Protein AF-A0AA90R8X1-F1 (afdb_monomer)

pLDDT: mean 77.89, std 21.88, range [35.56, 97.75]

Foldseek 3Di:
DDDDDDDDDDDPPPPPPPPPPVDPDFDWLVRVLVVVLVVVVVVVDDPVVNVVSVVVSVVLCVVDDVVRTTPVPDDPVSVVVVVVCVVPPPPPDPDDDPPD

Nearest PDB structures (foldseek):
  8ifg-assembly1_D  TM=4.367E-01  e=5.319E+00  Schizosaccharomyces pombe 972h-
  8i02-assembly1_E  TM=4.042E-01  e=5.319E+00  Schizosaccharomyces pombe

Sequence (100 aa):
MLHKEDKKNQTRVRQIRHDRHTPDDRYTLHDAVEIFIKAKEAERLRNSTIKGYYDTVRYFRDWLNPDIEYIDEIKSSILRDYINYLKNDRLPYQGSRHQK

InterPro domains:
  IPR010998 Integrase/recombinase, N-terminal [G3DSA:1.10.150.130] (22-98)
  IPR011010 DNA breaking-rejoining enzyme, catalytic core [SSF56349] (28-89)
  IPR044068 Core-binding (CB) domain [PS51900] (27-100)

Secondary structure (DSSP, 8-state):
-----------------------S-PPBHHHHHHHHHHHHHHTT--HHHHHHHHHHHHHHHHHS-TT--BGGG--HHHHHHHHHHHHHTS-TTSS-----

Solvent-accessible surface area (backbone atoms only — not comparable to full-atom values): 6614 Å² total; per-residue (Å²): 133,86,83,89,78,86,89,72,86,73,84,82,74,77,75,75,77,78,80,71,76,71,65,92,70,81,44,36,51,65,55,53,48,52,56,51,48,55,58,41,51,75,72,67,58,54,69,70,57,56,49,50,53,52,53,52,50,47,58,48,56,75,68,44,65,85,87,66,56,42,50,88,74,66,45,74,64,59,55,50,52,49,54,48,41,58,72,76,67,50,69,85,69,94,72,71,75,80,81,125

Radius of gyration: 24.11 Å; Cα contacts (8 Å, |Δi|>4): 28; chains: 1; bounding box: 35×46×95 Å

Organism: NCBI:txid254781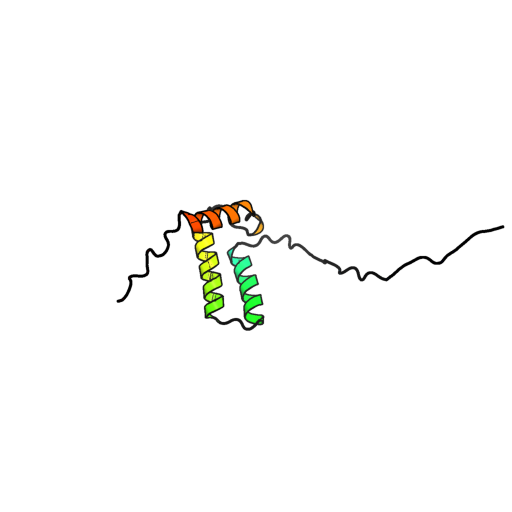1

Mean predicted aligned error: 13.45 Å

Structure (mmCIF, N/CA/C/O backbone):
data_AF-A0AA90R8X1-F1
#
_entry.id   AF-A0AA90R8X1-F1
#
loop_
_atom_site.group_PDB
_atom_site.id
_atom_site.type_symbol
_atom_site.label_atom_id
_atom_site.label_alt_id
_atom_site.label_comp_id
_atom_site.label_asym_id
_atom_site.label_entity_id
_atom_site.label_seq_id
_atom_site.pdbx_PDB_ins_code
_atom_site.Cartn_x
_atom_site.Cartn_y
_atom_site.Cartn_z
_atom_site.occupancy
_atom_site.B_iso_or_equiv
_atom_site.auth_seq_id
_atom_site.auth_comp_id
_atom_site.auth_asym_id
_atom_site.auth_atom_id
_atom_site.pdbx_PDB_model_num
ATOM 1 N N . MET A 1 1 ? 7.364 33.391 -63.596 1.00 37.97 1 MET A N 1
ATOM 2 C CA . MET A 1 1 ? 8.526 32.594 -63.149 1.00 37.97 1 MET A CA 1
ATOM 3 C C . MET A 1 1 ? 8.537 32.600 -61.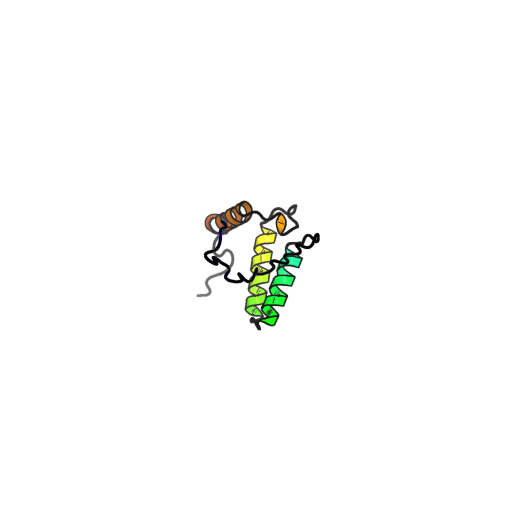627 1.00 37.97 1 MET A C 1
ATOM 5 O O . MET A 1 1 ? 8.389 33.672 -61.063 1.00 37.97 1 MET A O 1
ATOM 9 N N . LEU A 1 2 ? 8.579 31.391 -61.052 1.00 39.59 2 LEU A N 1
ATOM 10 C CA . LEU A 1 2 ? 8.871 30.939 -59.676 1.00 39.59 2 LEU A CA 1
ATOM 11 C C . LEU A 1 2 ? 8.822 31.978 -58.528 1.00 39.59 2 LEU A C 1
ATOM 13 O O . LEU A 1 2 ? 9.581 32.933 -58.530 1.00 39.59 2 LEU A O 1
ATOM 17 N N . HIS A 1 3 ? 7.890 31.890 -57.569 1.00 35.56 3 HIS A N 1
ATOM 18 C CA . HIS A 1 3 ? 7.871 31.004 -56.381 1.00 35.56 3 HIS A CA 1
ATOM 19 C C . HIS A 1 3 ? 8.901 31.345 -55.279 1.00 35.56 3 HIS A C 1
ATOM 21 O O . HIS A 1 3 ? 10.092 31.152 -55.497 1.00 35.56 3 HIS A O 1
ATOM 27 N N . LYS A 1 4 ? 8.352 31.583 -54.063 1.00 40.62 4 LYS A N 1
ATOM 28 C CA . LYS A 1 4 ? 8.784 31.008 -52.762 1.00 40.62 4 LYS A CA 1
ATOM 29 C C . LYS A 1 4 ? 9.988 31.706 -52.061 1.00 40.62 4 LYS A C 1
ATOM 31 O O . LYS A 1 4 ? 10.972 31.998 -52.711 1.00 40.62 4 LYS A O 1
ATOM 36 N N . GLU A 1 5 ? 10.033 32.028 -50.756 1.00 39.62 5 GLU A N 1
ATOM 37 C CA . GLU A 1 5 ? 9.246 31.652 -49.564 1.00 39.62 5 GLU A CA 1
ATOM 38 C C . GLU A 1 5 ? 9.393 32.690 -48.435 1.00 39.62 5 GLU A C 1
ATOM 40 O O . GLU A 1 5 ? 10.504 33.112 -48.107 1.00 39.62 5 GLU A O 1
ATOM 45 N N . ASP A 1 6 ? 8.283 32.979 -47.754 1.00 44.44 6 ASP A N 1
ATOM 46 C CA . ASP A 1 6 ? 8.276 33.369 -46.347 1.00 44.44 6 ASP A CA 1
ATOM 47 C C . ASP A 1 6 ? 8.869 32.221 -45.516 1.00 44.44 6 ASP A C 1
ATOM 49 O O . ASP A 1 6 ? 8.275 31.142 -45.407 1.00 44.44 6 ASP A O 1
ATOM 53 N N . LYS A 1 7 ? 10.048 32.419 -44.915 1.00 46.94 7 LYS A N 1
ATOM 54 C CA . LYS A 1 7 ? 10.647 31.422 -44.015 1.00 46.94 7 LYS A CA 1
ATOM 55 C C . LYS A 1 7 ? 9.919 31.400 -42.672 1.00 46.94 7 LYS A C 1
ATOM 57 O O . LYS A 1 7 ? 10.314 32.027 -41.694 1.00 46.94 7 LYS A O 1
ATOM 62 N N . LYS A 1 8 ? 8.838 30.629 -42.658 1.00 39.78 8 LYS A N 1
ATOM 63 C CA . LYS A 1 8 ? 8.116 30.127 -41.491 1.00 39.78 8 LYS A CA 1
ATOM 64 C C . LYS A 1 8 ? 8.937 29.033 -40.792 1.00 39.78 8 LYS A C 1
ATOM 66 O O . LYS A 1 8 ? 9.403 28.116 -41.457 1.00 39.78 8 LYS A O 1
ATOM 71 N N . ASN A 1 9 ? 8.941 29.068 -39.454 1.00 37.62 9 ASN A N 1
ATOM 72 C CA . ASN A 1 9 ? 9.286 27.971 -38.531 1.00 37.62 9 ASN A CA 1
ATOM 73 C C . ASN A 1 9 ? 10.768 27.522 -38.514 1.00 37.62 9 ASN A C 1
ATOM 75 O O . ASN A 1 9 ? 11.455 27.508 -39.516 1.00 37.62 9 ASN A O 1
ATOM 79 N N . GLN A 1 10 ? 11.350 27.104 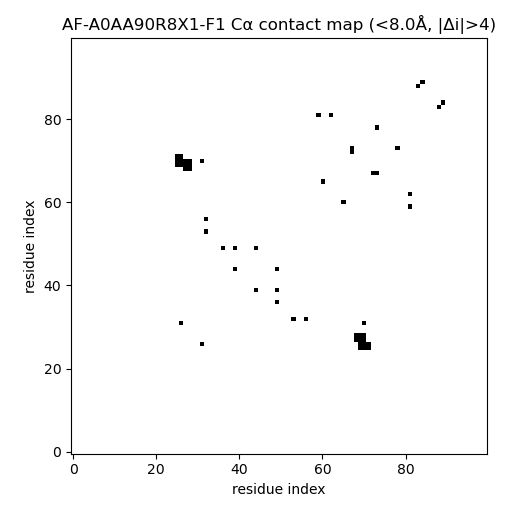-37.391 1.00 47.81 10 GLN A N 1
ATOM 80 C CA . GLN A 1 10 ? 10.729 26.327 -36.328 1.00 47.81 10 GLN A CA 1
ATOM 81 C C . GLN A 1 10 ? 11.563 26.453 -35.049 1.00 47.81 10 GLN A C 1
ATOM 83 O O . GLN A 1 10 ? 12.737 26.083 -35.010 1.00 47.81 10 GLN A O 1
ATOM 88 N N . THR A 1 11 ? 10.942 26.950 -33.985 1.00 44.34 11 THR A N 1
ATOM 89 C CA . THR A 1 11 ? 11.424 26.802 -32.615 1.00 44.34 11 THR A CA 1
ATOM 90 C C . THR A 1 11 ? 11.745 25.329 -32.386 1.00 44.34 11 THR A C 1
ATOM 92 O O . THR A 1 11 ? 10.875 24.469 -32.525 1.00 44.34 11 THR A O 1
ATOM 95 N N . ARG A 1 12 ? 13.007 25.026 -32.083 1.00 46.41 12 ARG A N 1
ATOM 96 C CA . ARG A 1 12 ? 13.477 23.680 -31.760 1.00 46.41 12 ARG A CA 1
ATOM 97 C C . ARG A 1 12 ? 12.853 23.280 -30.426 1.00 46.41 12 ARG A C 1
ATOM 99 O O . ARG A 1 12 ? 13.443 23.488 -29.369 1.00 46.41 12 ARG A O 1
ATOM 106 N N . VAL A 1 13 ? 11.625 22.766 -30.478 1.00 51.72 13 VAL A N 1
ATOM 107 C CA . VAL A 1 13 ? 10.975 22.121 -29.340 1.00 51.72 13 VAL A CA 1
ATOM 108 C C . VAL A 1 13 ? 11.909 20.990 -28.942 1.00 51.72 13 VAL A C 1
ATOM 110 O O . VAL A 1 13 ? 12.083 20.023 -29.682 1.00 51.72 13 VAL A O 1
ATOM 113 N N . ARG A 1 14 ? 12.592 21.154 -27.807 1.00 48.81 14 ARG A N 1
ATOM 114 C CA . ARG A 1 14 ? 13.324 20.071 -27.160 1.00 48.81 14 ARG A CA 1
ATOM 115 C C . ARG A 1 14 ? 12.277 19.015 -26.831 1.00 48.81 14 ARG A C 1
ATOM 117 O O . ARG A 1 14 ? 11.576 19.140 -25.834 1.00 48.81 14 ARG A O 1
ATOM 124 N N . GLN A 1 15 ? 12.124 18.023 -27.705 1.00 56.59 15 GLN A N 1
ATOM 125 C CA . GLN A 1 15 ? 11.418 16.795 -27.381 1.00 56.59 15 GLN A CA 1
ATOM 126 C C . GLN A 1 15 ? 12.129 16.216 -26.164 1.00 56.59 15 GLN A C 1
ATOM 128 O O . GLN A 1 15 ? 13.234 15.682 -26.270 1.00 56.59 15 GLN A O 1
ATOM 133 N N . ILE A 1 16 ? 11.520 16.404 -24.994 1.00 58.56 16 ILE A N 1
ATOM 134 C CA . ILE A 1 16 ? 11.841 15.640 -23.801 1.00 58.56 16 ILE A CA 1
ATOM 135 C C . ILE A 1 16 ? 11.593 14.199 -24.226 1.00 58.56 16 ILE A C 1
ATOM 137 O O . ILE A 1 16 ? 10.451 13.795 -24.441 1.00 58.56 16 ILE A O 1
ATOM 141 N N . ARG A 1 17 ? 12.675 13.462 -24.476 1.00 53.22 17 ARG A N 1
ATOM 142 C CA . ARG A 1 17 ? 12.603 12.032 -24.736 1.00 53.22 17 ARG A CA 1
ATOM 143 C C . ARG A 1 17 ? 12.058 11.418 -23.457 1.00 53.22 17 ARG A C 1
ATOM 145 O O . ARG A 1 17 ? 12.794 11.243 -22.492 1.00 53.22 17 ARG A O 1
ATOM 152 N N . HIS A 1 18 ? 10.759 11.146 -23.426 1.00 53.97 18 HIS A N 1
ATOM 153 C CA . HIS A 1 18 ? 10.225 10.165 -22.502 1.00 53.97 18 HIS A CA 1
ATOM 154 C C . HIS A 1 18 ? 10.694 8.809 -23.007 1.00 53.97 18 HI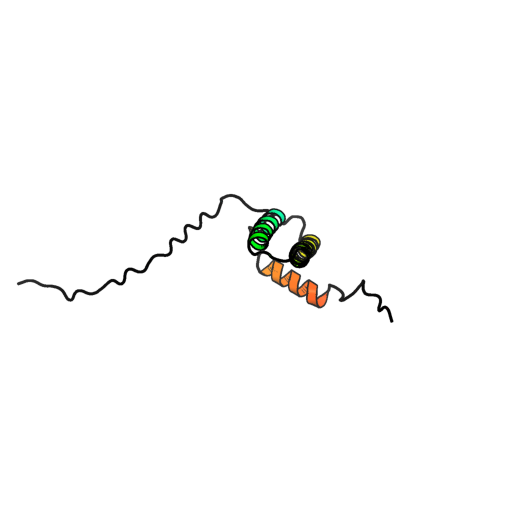S A C 1
ATOM 156 O O . HIS A 1 18 ? 9.942 8.068 -23.629 1.00 53.97 18 HIS A O 1
ATOM 162 N N . ASP A 1 19 ? 11.960 8.512 -22.736 1.00 49.25 19 ASP A N 1
ATOM 163 C CA . ASP A 1 19 ? 12.500 7.162 -22.754 1.00 49.25 19 ASP A CA 1
ATOM 164 C C . ASP A 1 19 ? 11.919 6.439 -21.527 1.00 49.25 19 ASP A C 1
ATOM 166 O O . ASP A 1 19 ? 12.603 6.084 -20.572 1.00 49.25 19 ASP A O 1
ATOM 170 N N . ARG A 1 20 ? 10.583 6.341 -21.476 1.00 55.91 20 ARG A N 1
ATOM 171 C CA . ARG A 1 20 ? 9.898 5.430 -20.568 1.00 55.91 20 ARG A CA 1
ATOM 172 C C . ARG A 1 20 ? 10.073 4.062 -21.197 1.00 55.91 20 ARG A C 1
ATOM 174 O O . ARG A 1 20 ? 9.178 3.564 -21.869 1.00 55.91 20 ARG A O 1
ATOM 181 N N . HIS A 1 21 ? 11.243 3.473 -20.992 1.00 51.12 21 HIS A N 1
ATOM 182 C CA . HIS A 1 21 ? 11.321 2.029 -20.960 1.00 51.12 21 HIS A CA 1
ATOM 183 C C . HIS A 1 21 ? 10.427 1.619 -19.788 1.00 51.12 21 HIS A C 1
ATOM 185 O O . HIS A 1 21 ? 10.816 1.764 -18.633 1.00 51.12 21 HIS A O 1
ATOM 191 N N . THR A 1 22 ? 9.169 1.275 -20.064 1.00 58.03 22 THR A N 1
ATOM 192 C CA . THR A 1 22 ? 8.394 0.456 -19.136 1.00 58.03 22 THR A CA 1
ATOM 193 C C . THR A 1 22 ? 9.146 -0.860 -19.080 1.00 58.03 22 THR A C 1
ATOM 195 O O . THR A 1 22 ? 9.217 -1.519 -20.122 1.00 58.03 22 THR A O 1
ATOM 198 N N . PRO A 1 23 ? 9.776 -1.205 -17.947 1.00 57.50 23 PRO A N 1
ATOM 199 C CA . PRO A 1 23 ? 10.326 -2.537 -17.791 1.00 57.50 23 PRO A CA 1
ATOM 200 C C . PRO A 1 23 ? 9.197 -3.529 -18.087 1.00 57.50 23 PRO A C 1
ATOM 202 O O . PRO A 1 23 ? 8.057 -3.291 -17.686 1.00 57.50 23 PRO A O 1
ATOM 205 N N . ASP A 1 24 ? 9.502 -4.617 -18.789 1.00 64.69 24 ASP A N 1
ATOM 206 C CA . ASP A 1 24 ? 8.601 -5.781 -18.855 1.00 64.69 24 ASP A CA 1
ATOM 207 C C . ASP A 1 24 ? 8.427 -6.417 -17.454 1.00 64.69 24 ASP A C 1
ATOM 209 O O . ASP A 1 24 ? 7.557 -7.249 -17.209 1.00 64.69 24 ASP A O 1
ATOM 213 N N . ASP A 1 25 ? 9.251 -5.975 -16.499 1.00 82.19 25 ASP A N 1
ATOM 214 C CA . ASP A 1 25 ? 9.218 -6.378 -15.106 1.00 82.19 25 ASP A CA 1
ATOM 215 C C . ASP A 1 25 ? 7.985 -5.803 -14.396 1.00 82.19 25 ASP A C 1
ATOM 217 O O . ASP A 1 25 ? 7.840 -4.593 -14.186 1.00 82.19 25 ASP A O 1
ATOM 221 N N . ARG A 1 26 ? 7.098 -6.704 -13.969 1.00 91.81 26 ARG A N 1
ATOM 222 C CA . ARG A 1 26 ? 6.000 -6.383 -13.055 1.00 91.81 26 ARG A CA 1
ATOM 223 C C . ARG A 1 26 ? 6.535 -6.319 -11.630 1.00 91.81 26 ARG A C 1
ATOM 225 O O . ARG A 1 26 ? 7.174 -7.255 -11.158 1.00 91.81 26 ARG A O 1
ATOM 232 N N . TYR A 1 27 ? 6.224 -5.238 -10.925 1.00 94.38 27 TYR A N 1
ATOM 233 C CA . TYR A 1 27 ? 6.622 -5.060 -9.530 1.00 94.38 27 TYR A CA 1
ATOM 234 C C . TYR A 1 27 ? 5.513 -5.499 -8.590 1.00 94.38 27 TYR A C 1
ATOM 236 O O . TYR A 1 27 ? 4.358 -5.082 -8.749 1.00 94.38 27 TYR A O 1
ATOM 244 N N . THR A 1 28 ? 5.866 -6.283 -7.574 1.00 95.75 28 THR A N 1
ATOM 245 C CA . THR A 1 28 ? 4.950 -6.506 -6.456 1.00 95.75 28 THR A CA 1
ATOM 246 C C . THR A 1 28 ? 4.708 -5.187 -5.721 1.00 95.75 28 THR A C 1
ATOM 248 O O . THR A 1 28 ? 5.491 -4.233 -5.815 1.00 95.75 28 THR A O 1
ATOM 251 N N . LEU A 1 29 ? 3.629 -5.118 -4.939 1.00 93.94 29 LEU A N 1
ATOM 252 C CA . LEU A 1 29 ? 3.395 -3.959 -4.074 1.00 93.94 29 LEU A CA 1
ATOM 253 C C . LEU A 1 29 ? 4.579 -3.706 -3.121 1.00 93.94 29 LEU A C 1
ATOM 255 O O . LEU A 1 29 ? 4.894 -2.553 -2.842 1.00 93.94 29 LEU A O 1
ATOM 259 N N . HIS A 1 30 ? 5.248 -4.762 -2.647 1.00 94.00 30 HIS A N 1
ATOM 260 C CA . HIS A 1 30 ? 6.421 -4.629 -1.785 1.00 94.00 30 HIS A CA 1
ATOM 261 C C . HIS A 1 30 ? 7.603 -4.008 -2.538 1.00 94.00 30 HIS A C 1
ATOM 263 O O . HIS A 1 30 ? 8.141 -3.003 -2.077 1.00 94.00 30 HIS A O 1
ATOM 269 N N . ASP A 1 31 ? 7.938 -4.520 -3.726 1.00 95.56 31 ASP A N 1
ATOM 270 C CA . ASP A 1 31 ? 9.041 -3.985 -4.536 1.00 95.56 31 ASP A CA 1
ATOM 271 C C . ASP A 1 31 ? 8.834 -2.503 -4.858 1.00 95.56 31 ASP A C 1
ATOM 273 O O . ASP A 1 31 ? 9.755 -1.692 -4.745 1.00 95.56 31 ASP A O 1
ATOM 277 N N . ALA A 1 32 ? 7.600 -2.127 -5.210 1.00 94.88 32 ALA A N 1
ATOM 278 C CA . ALA A 1 32 ? 7.246 -0.743 -5.494 1.00 94.88 32 ALA A CA 1
ATOM 279 C C . ALA A 1 32 ? 7.488 0.176 -4.280 1.00 94.88 32 ALA A C 1
ATOM 281 O O . ALA A 1 32 ? 7.987 1.295 -4.439 1.00 94.88 32 ALA A O 1
ATOM 282 N N . VAL A 1 33 ? 7.178 -0.294 -3.066 1.00 95.44 33 VAL A N 1
ATOM 283 C CA . VAL A 1 33 ? 7.457 0.452 -1.830 1.00 95.44 33 VAL A CA 1
ATOM 284 C C . VAL A 1 33 ? 8.945 0.552 -1.565 1.00 95.44 33 VAL A C 1
ATOM 286 O O . VAL A 1 33 ? 9.413 1.644 -1.262 1.00 95.44 33 VAL A O 1
ATOM 289 N N . GLU A 1 34 ? 9.700 -0.530 -1.718 1.00 96.00 34 GLU A N 1
ATOM 290 C CA . GLU A 1 34 ? 11.151 -0.511 -1.515 1.00 96.00 34 GLU A CA 1
ATOM 291 C C . GLU A 1 34 ? 11.842 0.473 -2.467 1.00 96.00 34 GLU A C 1
ATOM 293 O O . GLU A 1 34 ? 12.703 1.255 -2.056 1.00 96.00 34 GLU A O 1
ATOM 298 N N . ILE A 1 35 ? 11.429 0.500 -3.739 1.00 94.81 35 ILE A N 1
ATOM 299 C CA . ILE A 1 35 ? 11.921 1.471 -4.727 1.00 94.81 35 ILE A CA 1
ATOM 300 C C . ILE A 1 35 ? 11.597 2.902 -4.278 1.00 94.81 35 ILE A C 1
ATOM 302 O O . ILE A 1 35 ? 12.469 3.777 -4.304 1.00 94.81 35 ILE A O 1
ATOM 306 N N . PHE A 1 36 ? 10.362 3.146 -3.834 1.00 94.00 36 PHE A N 1
ATOM 307 C CA . PHE A 1 36 ? 9.943 4.451 -3.329 1.00 94.00 36 PHE A CA 1
ATOM 308 C C . PHE A 1 36 ? 10.744 4.878 -2.088 1.00 94.00 36 PHE A C 1
ATOM 310 O O . PHE A 1 36 ? 11.220 6.014 -2.030 1.00 94.00 36 PHE A O 1
ATOM 317 N N . ILE A 1 37 ? 10.939 3.982 -1.117 1.00 94.88 37 ILE A N 1
ATOM 318 C CA . ILE A 1 37 ? 11.691 4.262 0.110 1.00 94.88 37 ILE A CA 1
ATOM 319 C C . ILE A 1 37 ? 13.148 4.584 -0.198 1.00 94.88 37 ILE A C 1
ATOM 321 O O . ILE A 1 37 ? 13.636 5.601 0.284 1.00 94.88 37 ILE A O 1
ATOM 325 N N . LYS A 1 38 ? 13.820 3.813 -1.059 1.00 93.81 38 LYS A N 1
ATOM 326 C CA . LYS A 1 38 ? 15.209 4.098 -1.459 1.00 93.81 38 LYS A CA 1
ATOM 327 C C . LYS A 1 38 ? 15.358 5.492 -2.070 1.00 93.81 38 LYS A C 1
ATOM 329 O O . LYS A 1 38 ? 16.301 6.218 -1.752 1.00 93.81 38 LYS A O 1
ATOM 334 N N . ALA A 1 39 ? 14.402 5.906 -2.904 1.00 92.75 39 ALA A N 1
ATOM 335 C CA . ALA A 1 39 ? 14.380 7.263 -3.447 1.00 92.75 39 ALA A CA 1
ATOM 336 C C . ALA A 1 39 ? 14.197 8.318 -2.338 1.00 92.75 39 ALA A C 1
ATOM 338 O O . ALA A 1 39 ? 14.858 9.355 -2.340 1.00 92.75 39 ALA A O 1
ATOM 339 N N . LYS A 1 40 ? 13.339 8.039 -1.351 1.00 88.62 40 LYS A N 1
ATOM 340 C CA . LYS A 1 40 ? 13.079 8.912 -0.198 1.00 88.62 40 LYS A CA 1
ATOM 341 C C . LYS A 1 40 ? 14.232 8.992 0.805 1.00 88.62 40 LYS A C 1
ATOM 343 O O . LYS A 1 40 ? 14.468 10.053 1.385 1.00 88.62 40 LYS A O 1
ATOM 348 N N . GLU A 1 41 ? 14.992 7.924 0.980 1.00 90.56 41 GLU A N 1
ATOM 349 C CA . GLU A 1 41 ? 16.216 7.919 1.783 1.00 90.56 41 GLU A CA 1
ATOM 350 C C . GLU A 1 41 ? 17.305 8.786 1.151 1.00 90.56 41 GLU A C 1
ATOM 352 O O . GLU A 1 41 ? 17.968 9.550 1.856 1.00 90.56 41 GLU A O 1
ATOM 357 N N . ALA A 1 42 ? 17.432 8.758 -0.180 1.00 91.50 42 ALA A N 1
ATOM 358 C CA . ALA A 1 42 ? 18.333 9.652 -0.904 1.00 91.50 42 ALA A CA 1
ATOM 359 C C . ALA A 1 42 ? 17.965 11.141 -0.709 1.00 91.50 42 ALA A C 1
ATOM 361 O O . ALA A 1 42 ? 18.848 11.998 -0.678 1.00 91.50 42 ALA A O 1
ATOM 362 N N . GLU A 1 43 ? 16.680 11.447 -0.487 1.00 91.25 43 GLU A N 1
ATOM 363 C CA . GLU A 1 43 ? 16.177 12.780 -0.110 1.00 91.25 43 GLU A CA 1
ATOM 364 C C . GLU A 1 43 ? 16.404 13.135 1.382 1.00 91.25 43 GLU A C 1
ATOM 366 O O . GLU A 1 43 ? 16.034 14.228 1.813 1.00 91.25 43 GLU A O 1
ATOM 371 N N . ARG A 1 44 ? 17.031 12.257 2.184 1.00 90.38 44 ARG A N 1
ATOM 372 C CA . ARG A 1 44 ? 17.274 12.410 3.639 1.00 90.38 44 ARG A CA 1
ATOM 373 C C . ARG A 1 44 ? 16.005 12.527 4.491 1.00 90.38 44 ARG A C 1
ATOM 375 O O . ARG A 1 44 ? 15.961 13.281 5.469 1.00 90.38 44 ARG A O 1
ATOM 382 N N . LEU A 1 45 ? 14.966 11.769 4.154 1.00 89.25 45 LEU A N 1
ATOM 383 C CA . LEU A 1 45 ? 13.774 11.673 4.997 1.00 89.25 45 LEU A CA 1
ATOM 384 C C . LEU A 1 45 ? 14.070 11.027 6.359 1.00 89.25 45 LEU A C 1
ATOM 386 O O . LEU A 1 45 ? 14.962 10.198 6.509 1.00 89.25 45 LEU A O 1
ATOM 390 N N . ARG A 1 46 ? 13.300 11.421 7.381 1.00 89.88 46 ARG A N 1
ATOM 391 C CA . ARG A 1 46 ? 13.429 10.867 8.736 1.0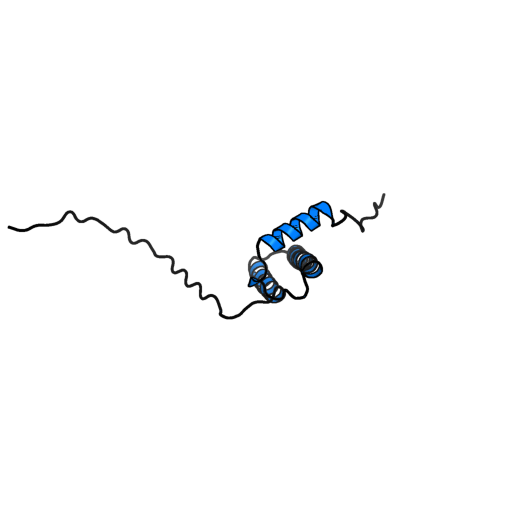0 89.88 46 ARG A CA 1
ATOM 392 C C . ARG A 1 46 ? 12.948 9.415 8.773 1.00 89.88 46 ARG A C 1
ATOM 394 O O . ARG A 1 46 ? 11.903 9.096 8.208 1.00 89.88 46 ARG A O 1
ATOM 401 N N . ASN A 1 47 ? 13.616 8.583 9.572 1.00 90.25 47 ASN A N 1
ATOM 402 C CA . ASN A 1 47 ? 13.245 7.176 9.786 1.00 90.25 47 ASN A CA 1
ATOM 403 C C . ASN A 1 47 ? 11.794 6.997 10.265 1.00 90.25 47 ASN A C 1
ATOM 405 O O . ASN A 1 47 ? 11.134 6.028 9.902 1.00 90.25 47 ASN A O 1
ATOM 409 N N . SER A 1 48 ? 11.263 7.944 11.047 1.00 92.12 48 SER A N 1
ATOM 410 C CA . SER A 1 48 ? 9.857 7.922 11.471 1.00 92.12 48 SER A CA 1
ATOM 411 C C . SER A 1 48 ? 8.886 8.074 10.297 1.00 92.12 48 SER A C 1
ATOM 413 O O . SER A 1 48 ? 7.843 7.426 10.277 1.00 92.12 48 SER A O 1
ATOM 415 N N . THR A 1 49 ? 9.232 8.892 9.303 1.00 92.94 49 THR A N 1
ATOM 416 C CA . THR A 1 49 ? 8.438 9.063 8.082 1.00 92.94 49 THR A CA 1
ATOM 417 C C . THR A 1 49 ? 8.504 7.811 7.213 1.00 92.94 49 THR A C 1
ATOM 419 O O . THR A 1 49 ? 7.470 7.358 6.734 1.00 92.94 49 THR A O 1
ATOM 422 N N . ILE A 1 50 ? 9.689 7.201 7.090 1.00 93.81 50 ILE A N 1
ATOM 423 C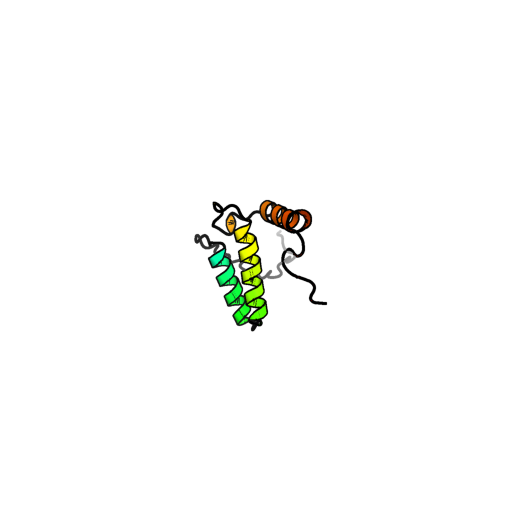 CA . ILE A 1 50 ? 9.880 5.915 6.400 1.00 93.81 50 ILE A CA 1
ATOM 424 C C . ILE A 1 50 ? 8.998 4.831 7.028 1.00 93.81 50 ILE A C 1
ATOM 426 O O . ILE A 1 50 ? 8.235 4.168 6.327 1.00 93.81 50 ILE A O 1
ATOM 430 N N . LYS A 1 51 ? 9.013 4.715 8.362 1.00 93.88 51 LYS A N 1
ATOM 431 C CA . LYS A 1 51 ? 8.122 3.803 9.088 1.00 93.88 51 LYS A CA 1
ATOM 432 C C . LYS A 1 51 ? 6.645 4.070 8.772 1.00 93.88 51 LYS A C 1
ATOM 434 O O . LYS A 1 51 ? 5.892 3.128 8.552 1.00 93.88 51 LYS A O 1
ATOM 439 N N . GLY A 1 52 ? 6.237 5.339 8.722 1.00 94.19 52 GLY A N 1
ATOM 440 C CA . GLY A 1 52 ? 4.866 5.720 8.378 1.00 94.19 52 GLY A CA 1
ATOM 441 C C . GLY A 1 52 ? 4.438 5.262 6.979 1.00 94.19 52 GLY A C 1
ATOM 442 O O . GLY A 1 52 ? 3.300 4.822 6.803 1.00 94.19 52 GLY A O 1
ATOM 443 N N . TYR A 1 53 ? 5.341 5.300 5.996 1.00 94.25 53 TYR A N 1
ATOM 444 C CA . TYR A 1 53 ? 5.068 4.767 4.659 1.00 94.25 53 TYR A CA 1
ATOM 445 C C . TYR A 1 53 ? 4.875 3.247 4.678 1.00 94.25 53 TYR A C 1
ATOM 447 O O . TYR A 1 53 ? 3.884 2.766 4.128 1.00 94.25 53 TYR A O 1
ATOM 455 N N . TYR A 1 54 ? 5.744 2.505 5.374 1.00 95.06 54 TYR A N 1
ATOM 456 C CA . TYR A 1 54 ? 5.572 1.058 5.547 1.00 95.06 54 TYR A CA 1
ATOM 457 C C . TYR A 1 54 ? 4.249 0.712 6.226 1.00 95.06 54 TYR A C 1
ATOM 459 O O . TYR A 1 54 ? 3.521 -0.149 5.743 1.00 95.06 54 TYR A O 1
ATOM 467 N N . ASP A 1 55 ? 3.898 1.408 7.310 1.00 94.38 55 ASP A N 1
ATOM 468 C CA . ASP A 1 55 ? 2.631 1.188 8.009 1.00 94.38 55 ASP A CA 1
ATOM 469 C C . ASP A 1 55 ? 1.430 1.459 7.095 1.00 94.38 55 ASP A C 1
ATOM 471 O O . ASP A 1 55 ? 0.472 0.688 7.089 1.00 94.38 55 ASP A O 1
ATOM 475 N N . THR A 1 56 ? 1.490 2.525 6.292 1.00 93.31 56 THR A N 1
ATOM 476 C CA . THR A 1 56 ? 0.429 2.867 5.333 1.00 93.31 56 THR A CA 1
ATOM 477 C C . THR A 1 56 ? 0.222 1.746 4.322 1.00 93.31 56 THR A C 1
ATOM 479 O O . THR A 1 56 ? -0.910 1.311 4.112 1.00 93.31 56 THR A O 1
ATOM 482 N N . VAL A 1 57 ? 1.304 1.245 3.724 1.00 95.25 57 VAL A N 1
ATOM 483 C CA . VAL A 1 57 ? 1.196 0.198 2.704 1.00 95.25 57 VAL A CA 1
ATOM 484 C C . VAL A 1 57 ? 0.827 -1.142 3.324 1.00 95.25 57 VAL A C 1
ATOM 486 O O . VAL A 1 57 ? 0.024 -1.864 2.743 1.00 95.25 57 VAL A O 1
ATOM 489 N N . ARG A 1 58 ? 1.312 -1.446 4.533 1.00 94.69 58 ARG A N 1
ATOM 490 C CA . ARG A 1 58 ? 0.879 -2.622 5.291 1.00 94.69 58 ARG A CA 1
ATOM 491 C C . ARG A 1 58 ? -0.629 -2.601 5.520 1.00 94.69 58 ARG A C 1
ATOM 493 O O . ARG A 1 58 ? -1.294 -3.553 5.150 1.00 94.69 58 ARG A O 1
ATOM 500 N N . TYR A 1 59 ? -1.193 -1.504 6.034 1.00 94.19 59 TYR A N 1
ATOM 501 C CA . TYR A 1 59 ? -2.646 -1.408 6.231 1.00 94.19 59 TYR A CA 1
ATOM 502 C C . TYR A 1 59 ? -3.442 -1.502 4.932 1.00 94.19 59 TYR A C 1
ATOM 504 O O . TYR A 1 59 ? -4.592 -1.937 4.957 1.00 94.19 59 TYR A O 1
ATOM 512 N N . PHE A 1 60 ? -2.878 -1.040 3.818 1.00 96.00 60 PHE A N 1
ATOM 513 C CA . PHE A 1 60 ? -3.509 -1.202 2.517 1.00 96.00 60 PHE A CA 1
ATOM 514 C C . PHE A 1 60 ? -3.458 -2.663 2.060 1.00 96.00 60 PHE A C 1
ATOM 516 O O . PHE A 1 60 ? -4.492 -3.203 1.684 1.00 96.00 60 PHE A O 1
ATOM 523 N N . ARG A 1 61 ? -2.302 -3.329 2.170 1.00 95.12 61 ARG A N 1
ATOM 524 C CA . ARG A 1 61 ? -2.125 -4.751 1.837 1.00 95.12 61 ARG A CA 1
ATOM 525 C C . ARG A 1 61 ? -2.983 -5.666 2.711 1.00 95.12 61 ARG A C 1
ATOM 527 O O . ARG A 1 61 ? -3.546 -6.609 2.179 1.00 95.12 61 ARG A O 1
ATOM 534 N N . ASP A 1 62 ? -3.120 -5.358 4.000 1.00 94.88 62 ASP A N 1
ATOM 535 C CA . ASP A 1 62 ? -3.964 -6.100 4.948 1.00 94.88 62 ASP A CA 1
ATOM 536 C C . ASP A 1 62 ? -5.458 -6.039 4.562 1.00 94.88 62 ASP A C 1
ATOM 538 O O . ASP A 1 62 ? -6.221 -6.944 4.888 1.00 94.88 62 ASP A O 1
ATOM 542 N N . TRP A 1 63 ? -5.890 -4.963 3.893 1.00 96.00 63 TRP A N 1
ATOM 543 C CA . TRP A 1 63 ? -7.267 -4.786 3.414 1.00 96.00 63 TRP A CA 1
ATOM 544 C C . TRP A 1 63 ? -7.480 -5.289 1.976 1.00 96.00 63 TRP A C 1
ATOM 546 O O . TRP A 1 63 ? -8.594 -5.656 1.605 1.00 96.00 63 TRP A O 1
ATOM 556 N N . LEU A 1 64 ? -6.431 -5.272 1.154 1.00 96.69 64 LEU A N 1
ATOM 557 C CA . LEU A 1 64 ? -6.479 -5.633 -0.259 1.00 96.69 64 LEU A CA 1
ATOM 558 C C . LEU A 1 64 ? -6.782 -7.129 -0.444 1.00 96.69 64 LEU A C 1
ATOM 560 O O . LEU A 1 64 ? -6.368 -7.960 0.361 1.00 96.69 64 LEU A O 1
ATOM 564 N N . ASN A 1 65 ? -7.465 -7.482 -1.539 1.00 95.81 65 ASN A N 1
ATOM 565 C CA . ASN A 1 65 ? -7.642 -8.885 -1.918 1.0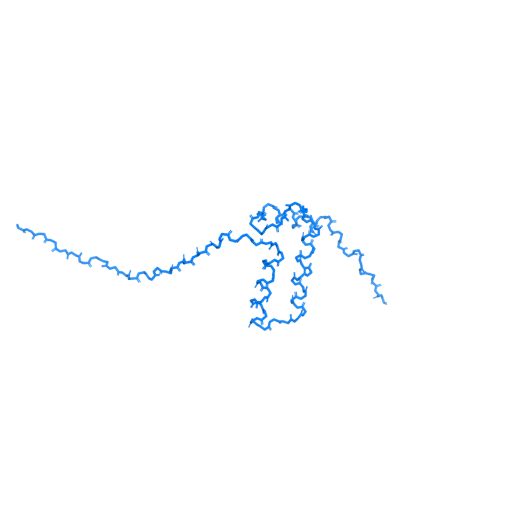0 95.81 65 ASN A CA 1
ATOM 566 C C . ASN A 1 65 ? -6.256 -9.566 -2.036 1.00 95.81 65 ASN A C 1
ATOM 568 O O . ASN A 1 65 ? -5.422 -9.053 -2.787 1.00 95.81 65 ASN A O 1
ATOM 572 N N . PRO A 1 66 ? -6.003 -10.693 -1.337 1.00 94.38 66 PRO A N 1
ATOM 573 C CA . PRO A 1 66 ? -4.716 -11.391 -1.375 1.00 94.38 66 PRO A CA 1
ATOM 574 C C . PRO A 1 66 ? -4.296 -11.871 -2.771 1.00 94.38 66 PRO A C 1
ATOM 576 O O . PRO A 1 66 ? -3.100 -12.050 -2.988 1.00 94.38 66 PRO A O 1
ATOM 579 N N . ASP A 1 67 ? -5.238 -12.029 -3.705 1.00 96.44 67 ASP A N 1
ATOM 580 C CA . ASP A 1 67 ? -4.954 -12.407 -5.096 1.00 96.44 67 ASP A CA 1
ATOM 581 C C . ASP A 1 67 ? -4.301 -11.270 -5.904 1.00 96.44 67 ASP A C 1
ATOM 583 O O . ASP A 1 67 ? -3.782 -11.503 -6.992 1.00 96.44 67 ASP A O 1
ATOM 587 N N . ILE A 1 68 ? -4.347 -10.029 -5.402 1.00 95.88 68 ILE A N 1
ATOM 588 C CA . ILE A 1 68 ? -3.723 -8.868 -6.043 1.00 95.88 68 ILE A CA 1
ATOM 589 C C . ILE A 1 68 ? -2.297 -8.729 -5.518 1.00 95.88 68 ILE A C 1
ATOM 591 O O . ILE A 1 68 ? -2.058 -8.332 -4.371 1.00 95.88 68 ILE A O 1
ATOM 595 N N . GLU A 1 69 ? -1.333 -9.023 -6.382 1.00 95.06 69 GLU A N 1
ATOM 596 C CA . GLU A 1 69 ? 0.080 -9.062 -6.017 1.00 95.06 69 GLU A CA 1
ATOM 597 C C . GLU A 1 69 ? 0.848 -7.853 -6.555 1.00 95.06 69 GLU A C 1
ATOM 599 O O . GLU A 1 69 ? 1.687 -7.280 -5.840 1.00 95.06 69 GLU A O 1
ATOM 604 N N . TYR A 1 70 ? 0.529 -7.439 -7.781 1.00 95.81 70 TYR A N 1
ATOM 605 C CA . TYR A 1 70 ? 1.316 -6.487 -8.549 1.00 95.81 70 TYR A CA 1
ATOM 606 C C . TYR A 1 70 ? 0.742 -5.070 -8.504 1.00 95.81 70 TYR A C 1
ATOM 608 O O . TYR A 1 70 ? -0.464 -4.841 -8.397 1.00 95.81 70 TYR A O 1
ATOM 616 N N . ILE A 1 71 ? 1.628 -4.078 -8.603 1.00 94.12 71 ILE A N 1
ATOM 617 C CA . ILE A 1 71 ? 1.250 -2.660 -8.529 1.00 94.12 71 ILE A CA 1
ATOM 618 C C . ILE A 1 71 ? 0.357 -2.220 -9.699 1.00 94.12 71 ILE A C 1
ATOM 620 O O . ILE A 1 71 ? -0.487 -1.342 -9.537 1.00 94.12 71 ILE A O 1
ATOM 624 N N . ASP A 1 72 ? 0.520 -2.839 -10.869 1.00 94.19 72 ASP A N 1
ATOM 625 C CA . ASP A 1 72 ? -0.228 -2.538 -12.096 1.00 94.19 72 ASP A CA 1
ATOM 626 C C . ASP A 1 72 ? -1.684 -3.041 -12.068 1.00 94.19 72 ASP A C 1
ATOM 628 O O . ASP A 1 72 ? -2.536 -2.544 -12.807 1.00 94.19 72 ASP A O 1
ATOM 632 N N . GLU A 1 73 ? -1.998 -3.971 -11.167 1.00 95.94 73 GLU A N 1
ATOM 633 C CA . GLU A 1 73 ? -3.353 -4.464 -10.908 1.00 95.94 73 GLU A CA 1
ATOM 634 C C . GLU A 1 73 ? -4.165 -3.490 -10.041 1.00 95.94 73 GLU A C 1
ATOM 636 O O . GLU A 1 73 ? -5.402 -3.524 -10.044 1.00 95.94 73 GLU A O 1
ATOM 641 N N . ILE A 1 74 ? -3.490 -2.578 -9.329 1.00 96.19 74 ILE A N 1
ATOM 642 C CA . ILE A 1 74 ? -4.129 -1.599 -8.450 1.00 96.19 74 ILE A CA 1
ATOM 643 C C . ILE A 1 74 ? -4.721 -0.460 -9.285 1.00 96.19 74 ILE A C 1
ATOM 645 O O . ILE A 1 74 ? -4.069 0.513 -9.665 1.00 96.19 74 ILE A O 1
ATOM 649 N N . LYS A 1 75 ? -6.024 -0.569 -9.543 1.00 96.44 75 LYS A N 1
ATOM 650 C CA . LYS A 1 75 ? -6.814 0.440 -10.256 1.00 96.44 75 LYS A CA 1
ATOM 651 C C . LYS A 1 75 ? -7.293 1.550 -9.323 1.00 96.44 75 LYS A C 1
ATOM 653 O O . LYS A 1 75 ? -7.440 1.379 -8.114 1.00 96.44 75 LYS A O 1
ATOM 658 N N . SER A 1 76 ? -7.653 2.688 -9.912 1.00 96.94 76 SER A N 1
ATOM 659 C CA . SER A 1 76 ? -8.233 3.825 -9.185 1.00 96.94 76 SER A CA 1
ATOM 660 C C . SER A 1 76 ? -9.530 3.485 -8.438 1.00 96.94 76 SER A C 1
ATOM 662 O O . SER A 1 76 ? -9.824 4.115 -7.423 1.00 96.94 76 SER A O 1
ATOM 664 N N . SER A 1 77 ? -10.293 2.491 -8.907 1.00 97.75 77 SER A N 1
ATOM 665 C CA . SER A 1 77 ? -11.476 1.973 -8.211 1.00 97.75 77 SER A CA 1
ATOM 666 C C . SER A 1 77 ? -11.110 1.341 -6.868 1.00 97.75 77 SER A C 1
ATOM 668 O O .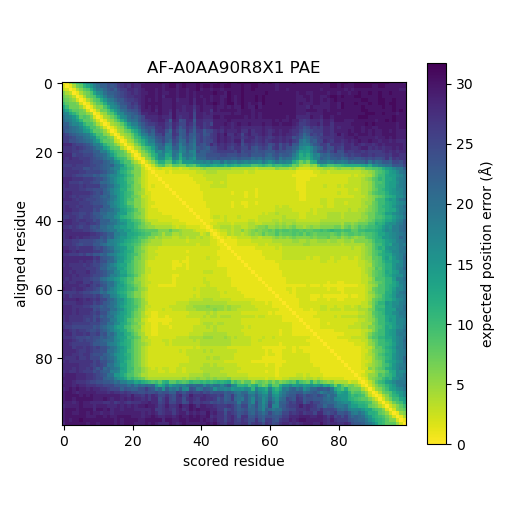 SER A 1 77 ? -11.669 1.738 -5.856 1.00 97.75 77 SER A O 1
ATOM 670 N N . ILE A 1 78 ? -10.093 0.474 -6.837 1.00 97.44 78 ILE A N 1
ATOM 671 C CA . ILE A 1 78 ? -9.609 -0.186 -5.613 1.00 97.44 78 ILE A CA 1
ATOM 672 C C . ILE A 1 78 ? -9.153 0.856 -4.587 1.00 97.44 78 ILE A C 1
ATOM 674 O O . ILE A 1 78 ? -9.491 0.772 -3.409 1.00 97.44 78 ILE A O 1
ATOM 678 N N . LEU A 1 79 ? -8.428 1.886 -5.036 1.00 96.19 79 LEU A N 1
ATOM 679 C CA . LEU A 1 79 ? -8.000 2.978 -4.157 1.00 96.19 79 LEU A CA 1
ATOM 680 C C . LEU A 1 79 ? -9.189 3.768 -3.595 1.00 96.19 79 LEU A C 1
ATOM 682 O O . LEU A 1 79 ? -9.178 4.159 -2.429 1.00 96.19 79 LEU A O 1
ATOM 686 N N . ARG A 1 80 ? -10.223 4.009 -4.408 1.00 96.38 80 ARG A N 1
ATOM 687 C CA . ARG A 1 80 ? -11.445 4.690 -3.963 1.00 96.38 80 ARG A CA 1
ATOM 688 C C . ARG A 1 80 ? -12.194 3.861 -2.925 1.00 96.38 80 ARG A C 1
ATOM 690 O O . ARG A 1 80 ? -12.634 4.420 -1.923 1.00 96.38 80 ARG A O 1
ATOM 697 N N . ASP A 1 81 ? -12.292 2.559 -3.147 1.00 96.44 81 ASP A N 1
ATOM 698 C CA . ASP A 1 81 ? -12.936 1.631 -2.223 1.00 96.44 81 ASP A CA 1
ATOM 699 C C . ASP A 1 81 ? -12.179 1.583 -0.893 1.00 96.44 81 ASP A C 1
ATOM 701 O O . ASP A 1 81 ? -12.799 1.692 0.164 1.00 96.44 81 ASP A O 1
ATOM 705 N N . TYR A 1 82 ? -10.841 1.579 -0.929 1.00 95.81 82 TYR A N 1
ATOM 706 C CA . TYR A 1 82 ? -10.023 1.670 0.280 1.00 95.81 82 TYR A CA 1
ATOM 707 C C . TYR A 1 82 ? -10.264 2.972 1.050 1.00 95.81 82 TYR A C 1
ATOM 709 O O . TYR A 1 82 ? -10.447 2.960 2.265 1.00 95.81 82 TYR A O 1
ATOM 717 N N . ILE A 1 83 ? -10.310 4.114 0.356 1.00 93.88 83 ILE A N 1
ATOM 718 C CA . ILE A 1 83 ? -10.590 5.415 0.983 1.00 93.88 83 ILE A CA 1
ATOM 719 C C . ILE A 1 83 ? -11.983 5.425 1.626 1.00 93.88 83 ILE A C 1
ATOM 721 O O . ILE A 1 83 ? -12.150 5.986 2.709 1.00 93.88 83 ILE A O 1
ATOM 725 N N . ASN A 1 84 ? -12.980 4.819 0.981 1.00 94.19 84 ASN A N 1
ATOM 726 C CA . ASN A 1 84 ? -14.329 4.713 1.533 1.00 94.19 84 ASN A CA 1
ATOM 727 C C . ASN A 1 84 ? -14.363 3.799 2.766 1.00 94.19 84 ASN A C 1
ATOM 729 O O . ASN A 1 84 ? -14.928 4.194 3.784 1.00 94.19 84 ASN A O 1
ATOM 733 N N . TYR A 1 85 ? -13.688 2.648 2.714 1.00 93.00 85 TYR A N 1
ATOM 734 C CA . TYR A 1 85 ? -13.502 1.762 3.865 1.00 93.00 85 TYR A CA 1
ATOM 735 C C . TYR A 1 85 ? -12.863 2.504 5.049 1.00 93.00 85 TYR A C 1
ATOM 737 O O . TYR A 1 85 ? -13.365 2.452 6.170 1.00 93.00 85 TYR A O 1
ATOM 745 N N . LEU A 1 86 ? -11.797 3.274 4.803 1.00 90.31 86 LEU A N 1
ATOM 746 C CA . LEU A 1 86 ? -11.132 4.068 5.839 1.00 90.31 86 LEU A CA 1
ATOM 747 C C . LEU A 1 86 ? -12.042 5.130 6.475 1.00 90.31 86 LEU A C 1
ATOM 749 O O . LEU A 1 86 ? -11.826 5.484 7.632 1.00 90.31 86 LEU A O 1
ATOM 753 N N . LYS A 1 87 ? -13.019 5.662 5.732 1.00 87.44 87 LYS A N 1
ATOM 754 C CA . LYS A 1 87 ? -13.955 6.688 6.219 1.00 87.44 87 LYS A CA 1
ATOM 755 C C . LYS A 1 87 ? -15.125 6.111 7.008 1.00 87.44 87 LYS A C 1
ATOM 757 O O . LYS A 1 87 ? -15.560 6.746 7.964 1.00 87.44 87 LYS A O 1
ATOM 762 N N . ASN A 1 88 ? -15.646 4.965 6.577 1.00 82.19 88 ASN A N 1
ATOM 763 C CA . ASN A 1 88 ? -16.937 4.458 7.043 1.00 82.19 88 ASN A CA 1
ATOM 764 C C . ASN A 1 88 ? -16.802 3.254 7.980 1.00 82.19 88 ASN A C 1
ATOM 766 O O . ASN A 1 88 ? -17.561 3.147 8.940 1.00 82.19 88 ASN A O 1
ATOM 770 N N . ASP A 1 89 ? -15.822 2.385 7.730 1.00 71.31 89 ASP A N 1
ATOM 771 C CA . ASP A 1 89 ? -15.791 1.038 8.309 1.00 71.31 89 ASP A CA 1
ATOM 772 C C . ASP A 1 89 ? -14.576 0.814 9.213 1.00 71.31 89 ASP A C 1
ATOM 774 O O . ASP A 1 89 ? -14.636 0.050 10.181 1.00 71.31 89 ASP A O 1
ATOM 778 N N . ARG A 1 90 ? -13.461 1.512 8.957 1.00 65.94 90 ARG A N 1
ATOM 779 C CA . ARG A 1 90 ? -12.335 1.527 9.891 1.00 65.94 90 ARG A CA 1
ATOM 780 C C . ARG A 1 90 ? -12.713 2.397 11.086 1.00 65.94 90 ARG A C 1
ATOM 782 O O . ARG A 1 90 ? -12.540 3.612 11.049 1.00 65.94 90 ARG A O 1
ATOM 789 N N . LEU A 1 91 ? -13.206 1.763 12.151 1.00 57.88 91 LEU A N 1
ATOM 790 C CA . LEU A 1 91 ? -13.487 2.424 13.427 1.00 57.88 91 LEU A CA 1
ATOM 791 C C . LEU A 1 91 ? -12.314 3.347 13.805 1.00 57.88 91 LEU A C 1
ATOM 793 O O . LEU A 1 91 ? -11.184 2.863 13.967 1.00 57.88 91 LEU A O 1
ATOM 797 N N . PRO A 1 92 ? -12.544 4.665 13.951 1.00 50.16 92 PRO A N 1
ATOM 798 C CA . PRO A 1 92 ? -11.517 5.544 14.458 1.00 50.16 92 PRO A C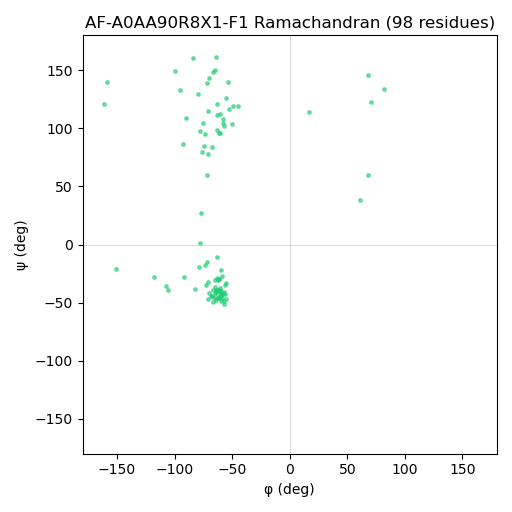A 1
ATOM 799 C C . PRO A 1 92 ? -11.221 5.075 15.883 1.00 50.16 92 PRO A C 1
ATOM 801 O O . PRO A 1 92 ? -12.109 5.037 16.727 1.00 50.16 92 PRO A O 1
ATOM 804 N N . TYR A 1 93 ? -9.968 4.702 16.144 1.00 52.25 93 TYR A N 1
ATOM 805 C CA . TYR A 1 93 ? -9.458 4.470 17.495 1.00 52.25 93 TYR A CA 1
ATOM 806 C C . TYR A 1 93 ? -10.025 3.249 18.260 1.00 52.25 93 TYR A C 1
ATOM 808 O O . TYR A 1 93 ? -10.450 3.377 19.402 1.00 52.25 93 TYR A O 1
ATOM 816 N N . GLN A 1 94 ? -9.880 2.020 17.753 1.00 49.47 94 GLN A N 1
ATOM 817 C CA . GLN A 1 94 ? -9.966 0.817 18.617 1.00 49.47 94 GLN A CA 1
ATOM 818 C C . GLN A 1 94 ? -8.695 0.564 19.472 1.00 49.47 94 GLN A C 1
ATOM 820 O O . GLN A 1 94 ? -8.389 -0.573 19.818 1.00 49.47 94 GLN A O 1
ATOM 825 N N . GLY A 1 95 ? -7.920 1.601 19.821 1.00 52.31 95 GLY A N 1
ATOM 826 C CA . GLY A 1 95 ? -6.624 1.410 20.497 1.00 52.31 95 GLY A CA 1
ATOM 827 C C . GLY A 1 95 ? -6.143 2.517 21.432 1.00 52.31 95 GLY A C 1
ATOM 828 O O . GLY A 1 95 ? -5.346 2.232 22.324 1.00 52.31 95 GLY A O 1
ATOM 829 N N . SER A 1 96 ? -6.626 3.755 21.318 1.00 47.53 96 SER A N 1
ATOM 830 C CA . SER A 1 96 ? -6.194 4.812 22.244 1.00 47.53 96 SER A CA 1
ATOM 831 C C . SER A 1 96 ? -7.157 4.879 23.413 1.00 47.53 96 SER A C 1
ATOM 833 O O . SER A 1 96 ? -8.103 5.664 23.425 1.00 47.53 96 SER A O 1
ATOM 835 N N . ARG A 1 97 ? -6.897 4.049 24.428 1.00 43.53 97 ARG A N 1
ATOM 836 C CA . ARG A 1 97 ? -7.364 4.361 25.777 1.00 43.53 97 ARG A CA 1
ATOM 837 C C . ARG A 1 97 ? -6.882 5.770 26.103 1.00 43.53 97 ARG A C 1
ATOM 839 O O . ARG A 1 97 ? -5.679 6.013 26.153 1.00 43.53 97 ARG A O 1
ATOM 846 N N . HIS A 1 98 ? -7.829 6.678 26.302 1.00 49.78 98 HIS A N 1
ATOM 847 C CA . HIS A 1 98 ? -7.603 7.946 26.971 1.00 49.78 98 HIS A CA 1
ATOM 848 C C . HIS A 1 98 ? -6.882 7.659 28.296 1.00 49.78 98 HIS A C 1
ATOM 850 O O . HIS A 1 98 ? -7.504 7.170 29.239 1.00 49.78 98 HIS A O 1
ATOM 856 N N . GLN A 1 99 ? -5.574 7.909 28.367 1.00 48.53 99 GLN A N 1
ATOM 857 C CA . GLN A 1 99 ? -4.949 8.152 29.660 1.00 48.53 99 GLN A CA 1
ATOM 858 C C . GLN A 1 99 ? -5.365 9.568 30.054 1.00 48.53 99 GLN A C 1
ATOM 860 O O . GLN A 1 99 ? -4.962 10.541 29.417 1.00 48.53 99 GLN A O 1
ATOM 865 N N . LYS A 1 100 ? -6.303 9.625 31.002 1.00 39.03 100 LYS A N 1
ATOM 866 C CA . LYS A 1 100 ? -6.558 10.807 31.822 1.00 39.03 100 LYS A CA 1
ATOM 867 C C . LYS A 1 100 ? -5.386 11.030 32.766 1.00 39.03 100 LYS A C 1
ATOM 869 O O . LYS A 1 100 ? -4.781 10.009 33.165 1.00 39.03 100 LYS A O 1
#